Protein AF-A0A1V1PQ65-F1 (afdb_monomer_lite)

pLDDT: mean 85.16, std 9.61, range [57.09, 94.88]

Structure (mmCIF, N/CA/C/O backbone):
data_AF-A0A1V1PQ65-F1
#
_entry.id   AF-A0A1V1PQ65-F1
#
loop_
_atom_site.group_PDB
_atom_site.id
_atom_site.type_symbol
_atom_site.label_atom_id
_atom_site.label_alt_id
_atom_site.label_comp_id
_atom_site.label_asym_id
_atom_site.label_entity_id
_atom_site.label_seq_id
_atom_site.pdbx_PDB_ins_code
_atom_site.Cartn_x
_atom_site.Cartn_y
_atom_site.Cartn_z
_atom_site.occupancy
_atom_site.B_iso_or_equiv
_atom_site.auth_seq_id
_atom_site.auth_comp_id
_atom_site.auth_asym_id
_atom_site.auth_atom_id
_atom_site.pdbx_PDB_model_num
ATOM 1 N N . MET A 1 1 ? -24.261 1.308 7.114 1.00 71.88 1 MET A N 1
ATOM 2 C CA . MET A 1 1 ? -23.273 0.321 7.600 1.00 71.88 1 MET A CA 1
ATOM 3 C C . MET A 1 1 ? -23.877 -0.376 8.805 1.00 71.88 1 MET A C 1
ATOM 5 O O . MET A 1 1 ? -24.332 0.330 9.697 1.00 71.88 1 MET A O 1
ATOM 9 N N . ASN A 1 2 ? -23.935 -1.710 8.812 1.00 85.50 2 ASN A N 1
ATOM 10 C CA . ASN A 1 2 ? -24.485 -2.461 9.950 1.00 85.50 2 ASN A CA 1
ATOM 11 C C . ASN A 1 2 ? -23.569 -2.333 11.179 1.00 85.50 2 ASN A C 1
ATOM 13 O O . ASN A 1 2 ? -22.362 -2.139 11.025 1.00 85.50 2 ASN A O 1
ATOM 17 N N . GLU A 1 3 ? -24.103 -2.507 12.390 1.00 84.75 3 GLU A N 1
ATOM 18 C CA . GLU A 1 3 ? -23.319 -2.426 13.637 1.00 84.75 3 GLU A CA 1
ATOM 19 C C . GLU A 1 3 ? -22.132 -3.395 13.635 1.00 84.75 3 GLU A C 1
ATOM 21 O O . GLU A 1 3 ? -21.004 -2.998 13.897 1.00 84.75 3 GLU A O 1
ATOM 26 N N . ARG A 1 4 ? -22.339 -4.641 13.192 1.00 84.88 4 ARG A N 1
ATOM 27 C CA . ARG A 1 4 ? -21.253 -5.628 13.067 1.00 84.88 4 ARG A CA 1
ATOM 28 C C . ARG A 1 4 ? -20.175 -5.220 12.063 1.00 84.88 4 ARG A C 1
ATOM 30 O O . ARG A 1 4 ? -19.005 -5.533 12.259 1.00 84.88 4 ARG A O 1
ATOM 37 N N . GLN A 1 5 ? -20.558 -4.542 10.979 1.00 83.69 5 GLN A N 1
ATOM 38 C CA . GLN A 1 5 ? -19.612 -4.046 9.975 1.00 83.69 5 GLN A CA 1
ATOM 39 C C . GLN A 1 5 ? -18.810 -2.863 10.519 1.00 83.69 5 GLN A C 1
ATOM 41 O O . GLN A 1 5 ? -17.598 -2.817 10.317 1.00 83.69 5 GLN A O 1
ATOM 46 N N . ARG A 1 6 ? -19.469 -1.953 11.249 1.00 87.50 6 ARG A N 1
ATOM 47 C CA . ARG A 1 6 ? -18.824 -0.853 11.976 1.00 87.50 6 ARG A CA 1
ATOM 48 C C . ARG A 1 6 ? -17.809 -1.393 12.973 1.00 87.50 6 ARG A C 1
ATOM 50 O O . ARG A 1 6 ? -16.652 -0.995 12.948 1.00 87.50 6 ARG A O 1
ATOM 57 N N . ASP A 1 7 ? -18.234 -2.323 13.813 1.00 89.94 7 ASP A N 1
ATOM 58 C CA . ASP A 1 7 ? -17.417 -2.885 14.880 1.00 89.94 7 ASP A CA 1
ATOM 59 C C . ASP A 1 7 ? -16.234 -3.674 14.300 1.00 89.94 7 ASP A C 1
ATOM 61 O O . ASP A 1 7 ? -15.110 -3.565 14.794 1.00 89.94 7 ASP A O 1
ATOM 65 N N . LEU A 1 8 ? -16.448 -4.415 13.201 1.00 89.12 8 LEU A N 1
ATOM 66 C CA . LEU A 1 8 ? -15.348 -5.071 12.497 1.00 89.12 8 LEU A CA 1
ATOM 67 C C . LEU A 1 8 ? -14.379 -4.044 11.920 1.00 89.12 8 LEU A C 1
ATOM 69 O O . LEU A 1 8 ? -13.172 -4.232 12.042 1.00 89.12 8 LEU A O 1
ATOM 73 N N . PHE A 1 9 ? -14.879 -2.981 11.290 1.00 90.75 9 PHE A N 1
ATOM 74 C CA . PHE A 1 9 ? -14.027 -1.918 10.777 1.00 90.75 9 PHE A CA 1
ATOM 75 C C . PHE A 1 9 ? -13.190 -1.291 11.899 1.00 90.75 9 PHE A C 1
ATOM 77 O O . PHE A 1 9 ? -11.972 -1.219 11.758 1.00 90.75 9 PHE A O 1
ATOM 84 N N . LEU A 1 10 ? -13.807 -0.925 13.027 1.00 92.06 10 LEU A N 1
ATOM 85 C CA . LEU A 1 10 ? -13.118 -0.348 14.185 1.00 92.06 10 LEU A CA 1
ATOM 86 C C . LEU A 1 10 ? -12.031 -1.282 14.724 1.00 92.06 10 LEU A C 1
ATOM 88 O O . LEU A 1 10 ? -10.916 -0.829 14.970 1.00 92.06 10 LEU A O 1
ATOM 92 N N . TRP A 1 11 ? -12.323 -2.579 14.856 1.00 93.19 11 TRP A N 1
ATOM 93 C CA . TRP A 1 11 ? -11.346 -3.574 15.307 1.00 93.19 11 TRP A CA 1
ATOM 94 C C . TRP A 1 11 ? -10.213 -3.785 14.290 1.00 93.19 11 TRP A C 1
ATOM 96 O O . TRP A 1 11 ? -9.035 -3.797 14.633 1.00 93.19 11 TRP A O 1
ATOM 106 N N . VAL A 1 12 ? -10.542 -3.931 13.004 1.00 91.44 12 VAL A N 1
ATOM 107 C CA . VAL A 1 12 ? -9.537 -4.149 11.953 1.00 91.44 12 VAL A CA 1
ATOM 108 C C . VAL A 1 12 ? -8.645 -2.921 11.803 1.00 91.44 12 VAL A C 1
ATOM 110 O O . VAL A 1 12 ? -7.433 -3.060 11.634 1.00 91.44 12 VAL A O 1
ATOM 113 N N . TRP A 1 13 ? -9.224 -1.724 11.844 1.00 92.44 13 TRP A N 1
ATOM 114 C CA . TRP A 1 13 ? -8.475 -0.484 11.714 1.00 92.44 13 TRP A CA 1
ATOM 115 C C . TRP A 1 13 ? -7.624 -0.192 12.953 1.00 92.44 13 TRP A C 1
ATOM 117 O O . TRP A 1 13 ? -6.473 0.220 12.803 1.00 92.44 13 TRP A O 1
ATOM 127 N N . SER A 1 14 ? -8.120 -0.485 14.162 1.00 91.44 14 SER A N 1
ATOM 128 C CA . SER A 1 14 ? -7.341 -0.320 15.398 1.00 91.44 14 SER A CA 1
ATOM 129 C C . SER A 1 14 ? -6.079 -1.191 15.417 1.00 91.44 14 SER A C 1
ATOM 131 O O . SER A 1 14 ? -5.040 -0.746 15.907 1.00 91.44 14 SER A O 1
ATOM 133 N N . GLU A 1 15 ? -6.137 -2.380 14.815 1.00 90.38 15 GLU A N 1
ATOM 134 C CA . GLU A 1 15 ? -4.977 -3.243 14.585 1.00 90.38 15 GLU A CA 1
ATOM 135 C C . GLU A 1 15 ? -4.082 -2.722 13.451 1.00 90.38 15 GLU A C 1
ATOM 137 O O . GLU A 1 15 ? -2.864 -2.606 13.605 1.00 90.38 15 GLU A O 1
ATOM 142 N N . ARG A 1 16 ? -4.671 -2.357 12.305 1.00 86.69 16 ARG A N 1
ATOM 143 C CA . ARG A 1 16 ? -3.920 -1.928 11.110 1.00 86.69 16 ARG A CA 1
ATOM 144 C C . ARG A 1 16 ? -3.178 -0.611 11.280 1.00 86.69 16 ARG A C 1
ATOM 146 O O . ARG A 1 16 ? -2.186 -0.413 10.585 1.00 86.69 16 ARG A O 1
ATOM 153 N N . ARG A 1 17 ? -3.623 0.273 12.172 1.00 87.06 17 ARG A N 1
ATOM 154 C CA . ARG A 1 17 ? -2.962 1.561 12.426 1.00 87.06 17 ARG A CA 1
ATOM 155 C C . ARG A 1 17 ? -1.717 1.453 13.317 1.00 87.06 17 ARG A C 1
ATOM 157 O O . ARG A 1 17 ? -0.929 2.393 13.327 1.00 87.06 17 ARG A O 1
ATOM 164 N N . LYS A 1 18 ? -1.497 0.327 14.018 1.00 89.06 18 LYS A N 1
ATOM 165 C CA . LYS A 1 18 ? -0.348 0.126 14.934 1.00 89.06 18 LYS A CA 1
ATOM 166 C C . LYS A 1 18 ? 1.029 0.382 14.296 1.00 89.06 18 LYS A C 1
ATOM 168 O O . LYS A 1 18 ? 1.844 1.028 14.943 1.00 89.06 18 LYS A O 1
ATOM 173 N N . PRO A 1 19 ? 1.313 -0.058 13.052 1.00 85.56 19 PRO A N 1
ATOM 174 C CA . PRO A 1 19 ? 2.594 0.215 12.393 1.00 85.56 19 PRO A CA 1
ATOM 175 C C . PRO A 1 19 ? 2.808 1.693 12.026 1.00 85.56 19 PRO A C 1
ATOM 177 O O . PRO A 1 19 ? 3.919 2.077 11.673 1.00 85.56 19 PRO A O 1
ATOM 180 N N . GLY A 1 20 ? 1.756 2.517 12.077 1.00 88.31 20 GLY A N 1
ATOM 181 C CA . GLY A 1 20 ? 1.803 3.932 11.727 1.00 88.31 20 GLY A CA 1
ATOM 182 C C . GLY A 1 20 ? 1.703 4.218 10.224 1.00 88.31 20 GLY A C 1
ATOM 183 O O . GLY A 1 20 ? 1.874 3.345 9.368 1.00 88.31 20 GLY A O 1
ATOM 184 N N . GLN A 1 21 ? 1.424 5.485 9.908 1.00 88.75 21 GLN A N 1
ATOM 185 C CA . GLN A 1 21 ? 1.242 5.971 8.538 1.00 88.75 21 GLN A CA 1
ATOM 186 C C . GLN A 1 21 ? 2.496 5.753 7.680 1.00 88.75 21 GLN A C 1
ATOM 188 O O . GLN A 1 21 ? 2.395 5.258 6.560 1.00 88.75 21 GLN A O 1
ATOM 193 N N . ALA A 1 22 ? 3.682 6.060 8.219 1.00 89.25 22 ALA A N 1
ATOM 194 C CA . ALA A 1 22 ? 4.947 5.956 7.491 1.00 89.25 22 ALA A CA 1
ATOM 195 C C . ALA A 1 22 ? 5.234 4.525 7.008 1.00 89.25 22 ALA A C 1
ATOM 197 O O . ALA A 1 22 ? 5.625 4.326 5.859 1.00 89.25 22 ALA A O 1
ATOM 198 N N . ALA A 1 23 ? 4.971 3.515 7.844 1.00 90.94 23 ALA A N 1
ATOM 199 C CA . ALA A 1 23 ? 5.164 2.116 7.469 1.00 90.94 23 ALA A CA 1
ATOM 200 C C . ALA A 1 23 ? 4.209 1.680 6.345 1.00 90.94 23 ALA A C 1
ATOM 202 O O . ALA A 1 23 ? 4.593 0.919 5.456 1.00 90.94 23 ALA A O 1
ATOM 203 N N . ILE A 1 24 ? 2.966 2.166 6.358 1.00 90.00 24 ILE A N 1
ATOM 204 C CA . ILE A 1 24 ? 1.972 1.864 5.317 1.00 90.00 24 ILE A CA 1
ATOM 205 C C . ILE A 1 24 ? 2.319 2.585 4.014 1.00 90.00 24 ILE A C 1
ATOM 207 O O . ILE A 1 24 ? 2.249 1.979 2.945 1.00 90.00 24 ILE A O 1
ATOM 211 N N . ALA A 1 25 ? 2.756 3.838 4.101 1.00 90.88 25 ALA A N 1
ATOM 212 C CA . ALA A 1 25 ? 3.201 4.607 2.951 1.00 90.88 25 ALA A CA 1
ATOM 213 C C . ALA A 1 25 ? 4.438 3.975 2.292 1.00 90.88 25 ALA A C 1
ATOM 215 O O . ALA A 1 25 ? 4.482 3.852 1.070 1.00 90.88 25 ALA A O 1
ATOM 216 N N . LEU A 1 26 ? 5.392 3.482 3.091 1.00 93.81 26 LEU A N 1
ATOM 217 C CA . LEU A 1 26 ? 6.556 2.744 2.597 1.00 93.81 26 LEU A CA 1
ATOM 218 C C . LEU A 1 26 ? 6.154 1.443 1.892 1.00 93.81 26 LEU A C 1
ATOM 220 O O . LEU A 1 26 ? 6.662 1.149 0.814 1.00 93.81 26 LEU A O 1
ATOM 224 N N . ARG A 1 27 ? 5.202 0.680 2.446 1.00 92.44 27 ARG A N 1
ATOM 225 C CA . ARG A 1 27 ? 4.647 -0.506 1.765 1.00 92.44 27 ARG A CA 1
ATOM 226 C C . ARG A 1 27 ? 4.000 -0.134 0.433 1.00 92.44 27 ARG A C 1
ATOM 228 O O . ARG A 1 27 ? 4.226 -0.823 -0.556 1.00 92.44 27 ARG A O 1
ATOM 235 N N . GLY A 1 28 ? 3.245 0.964 0.399 1.00 92.06 28 GLY A N 1
ATOM 236 C CA . GLY A 1 28 ? 2.699 1.526 -0.836 1.00 92.06 28 GLY A CA 1
ATOM 237 C C . GLY A 1 28 ? 3.789 1.848 -1.854 1.00 92.06 28 GLY A C 1
ATOM 238 O O . GLY A 1 28 ? 3.676 1.456 -3.012 1.00 92.06 28 GLY A O 1
ATOM 239 N N . ALA A 1 29 ? 4.872 2.488 -1.410 1.00 94.50 29 ALA A N 1
ATOM 240 C CA . ALA A 1 29 ? 6.009 2.830 -2.257 1.00 94.50 29 ALA A CA 1
ATOM 241 C C . ALA A 1 29 ? 6.708 1.588 -2.825 1.00 94.50 29 ALA A C 1
ATOM 243 O O . ALA A 1 29 ? 7.021 1.559 -4.009 1.00 94.50 29 ALA A O 1
ATOM 244 N N . ILE A 1 30 ? 6.898 0.543 -2.015 1.00 94.88 30 ILE A N 1
ATOM 245 C CA . ILE A 1 30 ? 7.492 -0.729 -2.455 1.00 94.88 30 ILE A CA 1
ATOM 246 C C . ILE A 1 30 ? 6.601 -1.411 -3.500 1.00 94.88 30 ILE A C 1
ATOM 248 O O . ILE A 1 30 ? 7.093 -1.830 -4.543 1.00 94.88 30 ILE A O 1
ATOM 252 N N . ILE A 1 31 ? 5.289 -1.493 -3.256 1.00 94.12 31 ILE A N 1
ATOM 253 C CA . ILE A 1 31 ? 4.340 -2.080 -4.217 1.00 94.12 31 ILE A CA 1
ATOM 254 C C . ILE A 1 31 ? 4.349 -1.281 -5.526 1.00 94.12 31 ILE A C 1
ATOM 256 O O . ILE A 1 31 ? 4.393 -1.866 -6.606 1.00 94.12 31 ILE A O 1
ATOM 260 N N . GLY A 1 32 ? 4.362 0.049 -5.430 1.00 93.31 32 GLY A N 1
ATOM 261 C CA . GLY A 1 32 ? 4.514 0.934 -6.578 1.00 93.31 32 GLY A CA 1
ATOM 262 C C . GLY A 1 32 ? 5.812 0.668 -7.340 1.00 93.31 32 GLY A C 1
ATOM 263 O O . GLY A 1 32 ? 5.773 0.412 -8.537 1.00 93.31 32 GLY A O 1
ATOM 264 N N . ALA A 1 33 ? 6.953 0.633 -6.653 1.00 94.19 33 ALA A N 1
ATOM 265 C CA . ALA A 1 33 ? 8.256 0.349 -7.252 1.00 94.19 33 ALA A CA 1
ATOM 266 C C . ALA A 1 33 ? 8.257 -0.979 -8.026 1.00 94.19 33 ALA A C 1
ATOM 268 O O . ALA A 1 33 ? 8.717 -1.020 -9.165 1.00 94.19 33 ALA A O 1
ATOM 269 N N . LEU A 1 34 ? 7.680 -2.040 -7.450 1.00 94.44 34 LEU A N 1
ATOM 270 C CA . LEU A 1 34 ? 7.519 -3.335 -8.121 1.00 94.44 34 LEU A CA 1
ATOM 271 C C . LEU A 1 34 ? 6.637 -3.232 -9.373 1.00 94.44 34 LEU A C 1
ATOM 273 O O . LEU A 1 34 ? 6.960 -3.832 -10.396 1.00 94.44 34 LEU A O 1
ATOM 277 N N . GLY A 1 35 ? 5.567 -2.436 -9.323 1.00 91.44 35 GLY A N 1
ATOM 278 C CA . GLY A 1 35 ? 4.751 -2.113 -10.495 1.00 91.44 35 GLY A CA 1
ATOM 279 C C . GLY A 1 35 ? 5.542 -1.384 -11.587 1.00 91.44 35 GLY A C 1
ATOM 280 O O . GLY A 1 35 ? 5.401 -1.721 -12.759 1.00 91.44 35 GLY A O 1
ATOM 281 N N . GLY A 1 36 ? 6.421 -0.451 -11.212 1.00 90.06 36 GLY A N 1
ATOM 282 C CA . GLY A 1 36 ? 7.328 0.235 -12.139 1.00 90.06 36 GLY A CA 1
ATOM 283 C C . GLY A 1 36 ? 8.336 -0.715 -12.791 1.00 90.06 36 GLY A C 1
ATOM 284 O O . GLY A 1 36 ? 8.534 -0.657 -14.002 1.00 90.06 36 GLY A O 1
ATOM 285 N N . VAL A 1 37 ? 8.903 -1.652 -12.021 1.00 90.12 37 VAL A N 1
ATOM 286 C CA . VAL A 1 37 ? 9.772 -2.715 -12.558 1.00 90.12 37 VAL A CA 1
ATOM 287 C C . VAL A 1 37 ? 9.007 -3.587 -13.553 1.00 90.12 37 VAL A C 1
ATOM 289 O O . VAL A 1 37 ? 9.476 -3.790 -14.670 1.00 90.12 37 VAL A O 1
ATOM 292 N N . ALA A 1 38 ? 7.820 -4.072 -13.181 1.00 89.69 38 ALA A N 1
ATOM 293 C CA . ALA A 1 38 ? 6.989 -4.883 -14.067 1.00 89.69 38 ALA A CA 1
ATOM 294 C C . ALA A 1 38 ? 6.629 -4.126 -15.356 1.00 89.69 38 ALA A C 1
ATOM 296 O O . ALA A 1 38 ? 6.754 -4.676 -16.448 1.00 89.69 38 ALA A O 1
ATOM 297 N N . PHE A 1 39 ? 6.260 -2.847 -15.242 1.00 89.75 39 PHE A N 1
ATOM 298 C CA . PHE A 1 39 ? 5.994 -1.977 -16.385 1.00 89.75 39 PHE A CA 1
ATOM 299 C C . PHE A 1 39 ? 7.212 -1.847 -17.305 1.00 89.75 39 PHE A C 1
ATOM 301 O O . PHE A 1 39 ? 7.079 -2.030 -18.513 1.00 89.75 39 PHE A O 1
ATOM 308 N N . ALA A 1 40 ? 8.398 -1.577 -16.754 1.00 87.75 40 ALA A N 1
ATOM 309 C CA . ALA A 1 40 ? 9.620 -1.455 -17.542 1.00 87.75 40 ALA A CA 1
ATOM 310 C C . ALA A 1 40 ? 9.954 -2.754 -18.292 1.00 87.75 40 ALA A C 1
ATOM 312 O O . ALA A 1 40 ? 10.327 -2.696 -19.460 1.00 87.75 40 ALA A O 1
ATOM 313 N N . LEU A 1 41 ? 9.776 -3.916 -17.653 1.00 84.88 41 LEU A N 1
ATOM 314 C CA . LEU A 1 41 ? 10.015 -5.223 -18.274 1.00 84.88 41 LEU A CA 1
ATOM 315 C C . LEU A 1 41 ? 9.026 -5.519 -19.408 1.00 84.88 41 LEU A C 1
ATOM 317 O O . LEU A 1 41 ? 9.442 -5.957 -20.481 1.00 84.88 41 LEU A O 1
ATOM 321 N N . ILE A 1 42 ? 7.735 -5.247 -19.196 1.00 84.56 42 ILE A N 1
ATOM 322 C CA . ILE A 1 42 ? 6.707 -5.421 -20.231 1.00 84.56 42 ILE A CA 1
ATOM 323 C C . ILE A 1 42 ? 6.989 -4.479 -21.400 1.00 84.56 42 ILE A C 1
ATOM 325 O O . ILE A 1 42 ? 7.020 -4.919 -22.546 1.00 84.56 42 ILE A O 1
ATOM 329 N N . LEU A 1 43 ? 7.263 -3.203 -21.128 1.00 83.56 43 LEU A N 1
ATOM 330 C CA . LEU A 1 43 ? 7.528 -2.226 -22.178 1.00 83.56 43 LEU A CA 1
ATOM 331 C C . LEU A 1 43 ? 8.775 -2.608 -22.986 1.00 83.56 43 LEU A C 1
ATOM 333 O O . LEU A 1 43 ? 8.728 -2.603 -24.214 1.00 83.56 43 LEU A O 1
ATOM 337 N N . GLN A 1 44 ? 9.849 -3.028 -22.313 1.00 80.19 44 GLN A N 1
ATOM 338 C CA . GLN A 1 44 ? 11.064 -3.527 -22.957 1.00 80.19 44 GLN A CA 1
ATOM 339 C C . GLN A 1 44 ? 10.785 -4.726 -23.876 1.00 80.19 44 GLN A C 1
ATOM 341 O O . GLN A 1 44 ? 11.377 -4.804 -24.948 1.00 80.19 44 GLN A O 1
ATOM 346 N N . SER A 1 45 ? 9.875 -5.632 -23.495 1.00 76.12 45 SER A N 1
ATOM 347 C CA . SER A 1 45 ? 9.514 -6.802 -24.315 1.00 76.12 45 SER A CA 1
ATOM 348 C C . SER A 1 45 ? 8.786 -6.458 -25.619 1.00 76.12 45 SER A C 1
ATOM 350 O O . SER A 1 45 ? 8.754 -7.278 -26.529 1.00 76.12 45 SER A O 1
ATOM 352 N N . THR A 1 46 ? 8.230 -5.247 -25.723 1.00 77.06 46 THR A N 1
ATOM 353 C CA . THR A 1 46 ? 7.532 -4.769 -26.929 1.00 77.06 46 THR A CA 1
ATOM 354 C C . THR A 1 46 ? 8.416 -3.949 -27.869 1.00 77.06 46 THR A C 1
ATOM 356 O O . THR A 1 46 ? 7.963 -3.547 -28.936 1.00 77.06 46 THR A O 1
ATOM 359 N N . MET A 1 47 ? 9.663 -3.666 -27.479 1.00 70.56 47 MET A N 1
ATOM 360 C CA . MET A 1 47 ? 10.587 -2.875 -28.291 1.00 70.56 47 MET A CA 1
ATOM 361 C C . MET A 1 47 ? 11.410 -3.771 -29.219 1.00 70.56 47 MET A C 1
ATOM 363 O O . MET A 1 47 ? 11.983 -4.765 -28.775 1.00 70.56 47 MET A O 1
ATOM 367 N N . ASP A 1 48 ? 11.525 -3.375 -30.489 1.00 67.38 48 ASP A N 1
ATOM 368 C CA . ASP A 1 48 ? 12.340 -4.083 -31.477 1.00 67.38 48 ASP A CA 1
ATOM 369 C C . ASP A 1 48 ? 13.811 -4.178 -31.043 1.00 67.38 48 ASP A C 1
ATOM 371 O O . ASP A 1 48 ? 14.414 -3.214 -30.549 1.00 67.38 48 ASP A O 1
ATOM 375 N N . ALA A 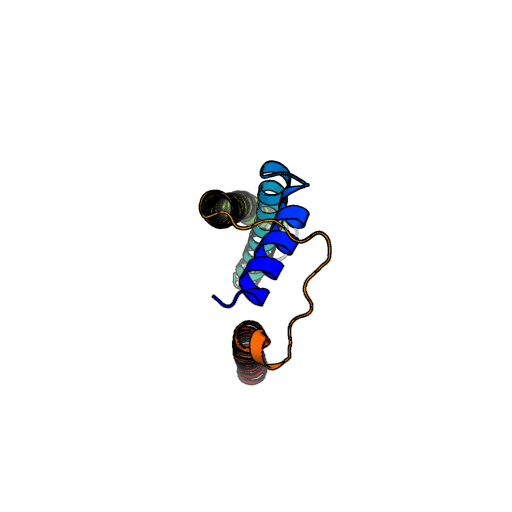1 49 ? 14.412 -5.352 -31.256 1.00 63.12 49 ALA A N 1
ATOM 376 C CA . ALA A 1 49 ? 15.830 -5.558 -31.000 1.00 63.12 49 ALA A CA 1
ATOM 377 C C . ALA A 1 49 ? 16.679 -4.666 -31.931 1.00 63.12 49 ALA A C 1
ATOM 379 O O . ALA A 1 49 ? 16.351 -4.526 -33.113 1.00 63.12 49 ALA A O 1
ATOM 380 N N . PRO A 1 50 ? 17.792 -4.078 -31.445 1.00 60.12 50 PRO A N 1
ATOM 381 C CA . PRO A 1 50 ? 18.690 -3.310 -32.298 1.00 60.12 50 PRO A CA 1
ATOM 382 C C . PRO A 1 50 ? 19.175 -4.162 -33.478 1.00 60.12 50 PRO A C 1
ATOM 384 O O . PRO A 1 50 ? 19.682 -5.268 -33.286 1.00 60.12 50 PRO A O 1
ATOM 387 N N . VAL A 1 51 ? 19.045 -3.638 -34.699 1.00 57.09 51 VAL A N 1
ATOM 388 C CA . VAL A 1 51 ? 19.546 -4.283 -35.920 1.00 57.09 51 VAL A CA 1
ATOM 389 C C . VAL A 1 51 ? 21.077 -4.195 -35.917 1.00 57.09 51 VAL A C 1
ATOM 391 O O . VAL A 1 51 ? 21.660 -3.207 -36.354 1.00 57.09 51 VAL A O 1
ATOM 394 N N . GLY A 1 52 ? 21.736 -5.204 -35.348 1.00 57.50 52 GLY A N 1
ATOM 395 C CA . GLY A 1 52 ? 23.194 -5.318 -35.307 1.00 57.50 52 GLY A CA 1
ATOM 396 C C . GLY A 1 52 ? 23.649 -6.407 -34.336 1.00 57.50 52 GLY A C 1
ATOM 397 O O . GLY A 1 52 ? 23.375 -6.334 -33.145 1.00 57.50 52 GLY A O 1
ATOM 398 N N . GLY A 1 53 ? 24.333 -7.442 -34.827 1.00 57.53 53 GLY A N 1
ATOM 399 C CA . GLY A 1 53 ? 24.846 -8.525 -33.985 1.00 57.53 53 GLY A CA 1
ATOM 400 C C . GLY A 1 53 ? 26.138 -8.130 -33.262 1.00 57.53 53 GLY A C 1
ATOM 401 O O . GLY A 1 53 ? 27.083 -7.671 -33.897 1.00 57.53 53 GLY A O 1
ATOM 402 N N . GLY A 1 54 ? 26.198 -8.336 -31.942 1.00 65.38 54 GLY A N 1
ATOM 403 C CA . GLY A 1 54 ? 27.428 -8.228 -31.146 1.00 65.38 54 GLY A CA 1
ATOM 404 C C . GLY A 1 54 ? 27.274 -7.470 -29.823 1.00 65.38 54 GLY A C 1
ATOM 405 O O . GLY A 1 54 ? 26.221 -6.923 -29.505 1.00 65.38 54 GLY A O 1
ATOM 406 N N . ILE A 1 55 ? 28.364 -7.400 -29.050 1.00 61.66 55 ILE A N 1
ATOM 407 C CA . ILE A 1 55 ? 28.429 -6.722 -27.736 1.00 61.66 55 ILE A CA 1
ATOM 408 C C . ILE A 1 55 ? 28.037 -5.231 -27.845 1.00 61.66 55 ILE A C 1
ATOM 410 O O . ILE A 1 55 ? 27.458 -4.663 -26.918 1.00 61.66 55 ILE A O 1
ATOM 414 N N . ALA A 1 56 ? 28.257 -4.616 -29.013 1.00 60.38 56 ALA A N 1
ATOM 415 C CA . ALA A 1 56 ? 27.863 -3.240 -29.318 1.00 60.38 56 ALA A CA 1
ATOM 416 C C . ALA A 1 56 ? 26.337 -3.005 -29.341 1.00 60.38 56 ALA A C 1
ATOM 418 O O . ALA A 1 56 ? 25.908 -1.875 -29.133 1.00 60.38 56 ALA A O 1
ATOM 419 N N . ALA A 1 57 ? 25.516 -4.044 -29.538 1.00 63.00 57 ALA A N 1
ATOM 420 C CA . ALA A 1 57 ? 24.053 -3.953 -29.455 1.00 63.00 57 ALA A CA 1
ATOM 421 C C . ALA A 1 57 ? 23.508 -4.206 -28.039 1.00 63.00 57 ALA A C 1
ATOM 423 O O . ALA A 1 57 ? 22.408 -3.766 -27.708 1.00 63.00 57 ALA A O 1
ATOM 424 N N . ILE A 1 58 ? 24.296 -4.853 -27.175 1.00 62.47 58 ILE A N 1
ATOM 425 C CA . ILE A 1 58 ? 23.935 -5.134 -25.778 1.00 62.47 58 ILE A CA 1
ATOM 426 C C . ILE A 1 58 ? 24.027 -3.861 -24.924 1.00 62.47 58 ILE A C 1
ATOM 428 O O . 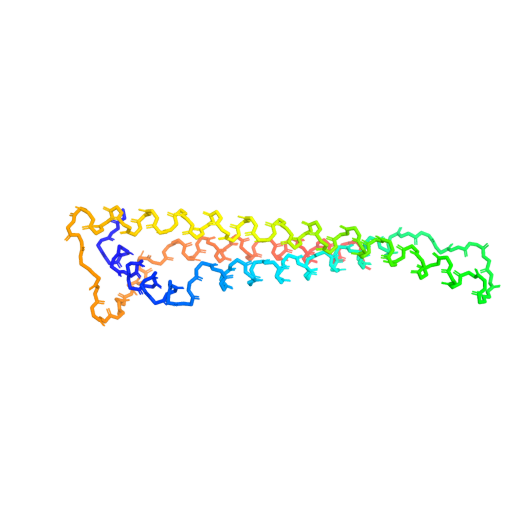ILE A 1 58 ? 23.169 -3.608 -24.079 1.00 62.47 58 ILE A O 1
ATOM 432 N N . LEU A 1 59 ? 25.037 -3.024 -25.168 1.00 70.44 59 LEU A N 1
ATOM 433 C CA . LEU A 1 59 ? 25.255 -1.788 -24.413 1.00 70.44 59 LEU A CA 1
ATOM 434 C C . LEU A 1 59 ? 24.091 -0.771 -24.515 1.00 70.44 59 LEU A C 1
ATOM 436 O O . LEU A 1 59 ? 23.635 -0.300 -23.470 1.00 70.44 59 LEU A O 1
ATOM 440 N N . PRO A 1 60 ? 23.550 -0.443 -25.707 1.00 69.12 60 PRO A N 1
ATOM 441 C CA . PRO A 1 60 ? 22.385 0.436 -25.826 1.00 69.12 60 PRO A CA 1
ATOM 442 C C . PRO A 1 60 ? 21.083 -0.202 -25.319 1.00 69.12 60 PRO A C 1
ATOM 444 O O . PRO A 1 60 ? 20.176 0.519 -24.908 1.00 69.12 60 PRO A O 1
ATOM 447 N N . LEU A 1 61 ? 20.975 -1.535 -25.306 1.00 68.00 61 LEU A N 1
ATOM 448 C CA . LEU A 1 61 ? 19.840 -2.233 -24.697 1.00 68.00 61 LEU A CA 1
ATOM 449 C C . LEU A 1 61 ? 19.852 -2.063 -23.168 1.00 68.00 61 LEU A C 1
ATOM 451 O O . LEU A 1 61 ? 18.837 -1.699 -22.576 1.00 68.00 61 LEU A O 1
ATOM 455 N N . LEU A 1 62 ? 21.019 -2.248 -22.542 1.00 69.00 62 LEU A N 1
ATOM 456 C CA . LEU A 1 62 ? 21.221 -2.042 -21.105 1.00 69.00 62 LEU A CA 1
ATOM 457 C C . LEU A 1 62 ? 21.029 -0.578 -20.696 1.00 69.00 62 LEU A C 1
ATOM 459 O O . LEU A 1 62 ? 20.402 -0.316 -19.670 1.00 69.00 62 LEU A O 1
ATOM 463 N N . SER A 1 63 ? 21.522 0.381 -21.488 1.00 77.06 63 SER A N 1
ATOM 464 C CA . SER A 1 63 ? 21.358 1.806 -21.171 1.00 77.06 63 SER A CA 1
ATOM 465 C C . SER A 1 63 ? 19.893 2.249 -21.244 1.00 77.06 63 SER A C 1
ATOM 467 O O . SER A 1 63 ? 19.433 2.994 -20.377 1.00 77.06 63 SER A O 1
ATOM 469 N N . ARG A 1 64 ? 19.129 1.737 -22.217 1.00 75.81 64 ARG A N 1
ATOM 470 C CA . ARG A 1 64 ? 17.687 1.997 -22.344 1.00 75.81 64 ARG A CA 1
ATOM 471 C C . ARG A 1 64 ? 16.882 1.330 -21.238 1.00 75.81 64 ARG A C 1
ATOM 473 O O . ARG A 1 64 ? 16.054 1.997 -20.626 1.00 75.81 64 ARG A O 1
ATOM 480 N N . ALA A 1 65 ? 17.159 0.064 -20.929 1.00 77.00 65 ALA A N 1
ATOM 481 C CA . ALA A 1 65 ? 16.516 -0.629 -19.814 1.00 77.00 65 ALA A CA 1
ATOM 482 C C . ALA A 1 65 ? 16.798 0.083 -18.478 1.00 77.00 65 ALA A C 1
ATOM 484 O O . ALA A 1 65 ? 15.885 0.294 -17.680 1.00 77.00 65 ALA A O 1
ATOM 485 N N . GLY A 1 66 ? 18.038 0.536 -18.268 1.00 81.75 66 GLY A N 1
ATOM 486 C CA . GLY A 1 66 ? 18.422 1.347 -17.114 1.00 81.75 66 GLY A CA 1
ATOM 487 C C . GLY A 1 66 ? 17.679 2.684 -17.052 1.00 81.75 66 GLY A C 1
ATOM 488 O O . GLY A 1 66 ? 17.193 3.058 -15.987 1.00 81.75 66 GLY A O 1
ATOM 489 N N . MET A 1 67 ? 17.518 3.374 -18.185 1.00 84.94 67 MET A N 1
ATOM 490 C CA . MET A 1 67 ? 16.750 4.623 -18.264 1.00 84.94 67 MET A CA 1
ATOM 491 C C . MET A 1 67 ? 15.258 4.400 -17.979 1.00 84.94 67 MET A C 1
ATOM 493 O O . MET A 1 67 ? 14.659 5.154 -17.212 1.00 84.94 67 MET A O 1
ATOM 497 N N . LEU A 1 68 ? 14.660 3.346 -18.541 1.00 85.81 68 LEU A N 1
ATOM 498 C CA . LEU A 1 68 ? 13.262 2.987 -18.299 1.00 85.81 68 LEU A CA 1
ATOM 499 C C . LEU A 1 68 ? 13.017 2.639 -16.833 1.00 85.81 68 LEU A C 1
ATOM 501 O O . LEU A 1 68 ? 12.044 3.120 -16.254 1.00 85.81 68 LEU A O 1
ATOM 505 N N . LEU A 1 69 ? 13.900 1.860 -16.207 1.00 87.62 69 LEU A N 1
ATOM 506 C CA . LEU A 1 69 ? 13.828 1.569 -14.774 1.00 87.62 69 LEU A CA 1
ATOM 507 C C . LEU A 1 69 ? 14.029 2.835 -13.935 1.00 87.62 69 LEU A C 1
ATOM 509 O O . LEU A 1 69 ? 13.259 3.082 -13.008 1.00 87.62 69 LEU A O 1
ATOM 513 N N . GLY A 1 70 ? 15.007 3.667 -14.294 1.00 88.25 70 GLY A N 1
ATOM 514 C CA . GLY A 1 70 ? 15.301 4.925 -13.610 1.00 88.25 70 GLY A CA 1
ATOM 515 C C . GLY A 1 70 ? 14.139 5.919 -13.630 1.00 88.25 70 GLY A C 1
ATOM 516 O O . GLY A 1 70 ? 13.966 6.662 -12.670 1.00 88.25 70 GLY A O 1
ATOM 517 N N . LEU A 1 71 ? 13.313 5.910 -14.679 1.00 89.94 71 LEU A N 1
ATOM 518 C CA . LEU A 1 71 ? 12.121 6.758 -14.775 1.00 89.94 71 LEU A CA 1
ATOM 519 C C . LEU A 1 71 ? 10.879 6.108 -14.150 1.00 89.94 71 LEU A C 1
ATOM 521 O O . LEU A 1 71 ? 10.153 6.749 -13.391 1.00 89.94 71 LEU A O 1
ATOM 525 N N . SER A 1 72 ? 10.621 4.837 -14.461 1.00 89.38 72 SER A N 1
ATOM 526 C CA . SER A 1 72 ? 9.397 4.144 -14.042 1.00 89.38 72 SER A CA 1
ATOM 527 C C . SER A 1 72 ? 9.378 3.826 -12.550 1.00 89.38 72 SER A C 1
ATOM 529 O O . SER A 1 72 ? 8.364 4.059 -11.894 1.00 89.38 72 SER A O 1
ATOM 531 N N . VAL A 1 73 ? 10.481 3.334 -11.980 1.00 92.81 73 VAL A N 1
ATOM 532 C CA . VAL A 1 73 ? 10.502 2.879 -10.584 1.00 92.81 73 VAL A CA 1
ATOM 533 C C . VAL A 1 73 ? 10.202 4.028 -9.617 1.00 92.81 73 VAL A C 1
ATOM 535 O O . VAL A 1 73 ? 9.291 3.863 -8.803 1.00 92.81 73 VAL A O 1
ATOM 538 N N . PRO A 1 74 ? 10.847 5.211 -9.705 1.00 92.50 74 PRO A N 1
ATOM 539 C CA . PRO A 1 74 ? 10.517 6.330 -8.824 1.00 92.50 74 PRO A CA 1
ATOM 540 C C . PRO A 1 74 ? 9.098 6.861 -9.043 1.00 92.50 74 PRO A C 1
ATOM 542 O O . PRO A 1 74 ? 8.408 7.160 -8.069 1.00 92.50 74 PRO A O 1
ATOM 545 N N . ALA A 1 75 ? 8.636 6.940 -10.296 1.00 92.12 75 ALA A N 1
ATOM 546 C CA . ALA A 1 75 ? 7.295 7.428 -10.612 1.00 92.12 75 ALA A CA 1
ATOM 547 C C . ALA A 1 75 ? 6.208 6.526 -10.007 1.00 92.12 75 ALA A C 1
ATOM 549 O O . ALA A 1 75 ? 5.322 7.004 -9.296 1.00 92.12 75 ALA A O 1
ATOM 550 N N . PHE A 1 76 ? 6.298 5.212 -10.222 1.00 94.50 76 PHE A N 1
ATOM 551 C CA . PHE A 1 76 ? 5.329 4.274 -9.666 1.00 94.50 76 PHE A CA 1
ATOM 552 C C . PHE A 1 76 ? 5.467 4.132 -8.146 1.00 94.50 76 PHE A C 1
ATOM 554 O O . PHE A 1 76 ? 4.449 4.029 -7.460 1.00 94.50 76 PHE A O 1
ATOM 561 N N . ALA A 1 77 ? 6.684 4.185 -7.594 1.00 94.38 77 ALA A N 1
ATOM 562 C CA . ALA A 1 77 ? 6.887 4.227 -6.146 1.00 94.38 77 ALA A CA 1
ATOM 563 C C . ALA A 1 77 ? 6.195 5.445 -5.521 1.00 94.38 77 ALA A C 1
ATOM 565 O O . ALA A 1 77 ? 5.497 5.316 -4.515 1.00 94.38 77 ALA A O 1
ATOM 566 N N . PHE A 1 78 ? 6.320 6.618 -6.144 1.00 94.50 78 PHE A N 1
ATOM 567 C CA . PHE A 1 78 ? 5.649 7.830 -5.689 1.00 94.50 78 PHE A CA 1
ATOM 568 C C . PHE A 1 78 ? 4.120 7.707 -5.768 1.00 94.50 78 PHE A C 1
ATOM 570 O O . PHE A 1 78 ? 3.427 8.035 -4.804 1.00 94.50 78 PHE A O 1
ATOM 577 N N . ILE A 1 79 ? 3.582 7.162 -6.863 1.00 93.06 79 ILE A N 1
ATOM 578 C CA . ILE A 1 79 ? 2.138 6.901 -6.997 1.00 93.06 79 ILE A CA 1
ATOM 579 C C . ILE A 1 79 ? 1.653 5.950 -5.894 1.00 93.06 79 ILE A C 1
ATOM 581 O O . ILE A 1 79 ? 0.651 6.231 -5.231 1.00 93.06 79 ILE A O 1
ATOM 585 N N . GLY A 1 80 ? 2.378 4.856 -5.654 1.00 92.62 80 GLY A N 1
ATOM 586 C CA . GLY A 1 80 ? 2.064 3.896 -4.597 1.00 92.62 80 GLY A CA 1
ATOM 587 C C . GLY A 1 80 ? 2.108 4.522 -3.200 1.00 92.62 80 GLY A C 1
ATOM 588 O O . GLY A 1 80 ? 1.215 4.284 -2.385 1.00 92.62 80 GLY A O 1
ATOM 589 N N . TYR A 1 81 ? 3.095 5.383 -2.943 1.00 94.25 81 TYR A N 1
ATOM 590 C CA . TYR A 1 81 ? 3.223 6.148 -1.703 1.00 94.25 81 TYR A CA 1
ATOM 591 C C . TYR A 1 81 ? 2.029 7.088 -1.474 1.00 94.25 81 TYR A C 1
ATOM 593 O O . TYR A 1 81 ? 1.399 7.056 -0.412 1.00 94.25 81 TYR A O 1
ATOM 601 N N . VAL A 1 82 ? 1.682 7.908 -2.473 1.00 94.75 82 VAL A N 1
ATOM 602 C CA . VAL A 1 82 ? 0.561 8.861 -2.390 1.00 94.75 82 VAL A CA 1
ATOM 603 C C . VAL A 1 82 ? -0.771 8.125 -2.244 1.00 94.75 82 VAL A C 1
ATOM 605 O O . VAL A 1 82 ? -1.590 8.496 -1.401 1.00 94.75 82 VAL A O 1
ATOM 608 N N . GLY A 1 83 ? -0.980 7.055 -3.013 1.00 92.81 83 GLY A N 1
ATOM 609 C CA . GLY A 1 83 ? -2.184 6.231 -2.934 1.00 92.81 83 GLY A CA 1
ATOM 610 C C . GLY A 1 83 ? -2.366 5.604 -1.552 1.00 92.81 83 GLY A C 1
ATOM 611 O O . GLY A 1 83 ? -3.439 5.723 -0.957 1.00 92.81 83 GLY A O 1
ATOM 612 N N . ALA A 1 84 ? -1.306 5.007 -0.999 1.00 92.56 84 ALA A N 1
ATOM 613 C CA . ALA A 1 84 ? -1.336 4.427 0.340 1.00 92.56 84 ALA A CA 1
ATOM 614 C C . ALA A 1 84 ? -1.634 5.477 1.420 1.00 92.56 84 ALA A C 1
ATOM 616 O O . ALA A 1 84 ? -2.472 5.234 2.290 1.00 92.56 84 ALA A O 1
ATOM 617 N N . ASN A 1 85 ? -1.023 6.662 1.331 1.00 93.12 85 ASN A N 1
ATOM 618 C CA . ASN A 1 85 ? -1.298 7.770 2.247 1.00 93.12 85 ASN A CA 1
ATOM 619 C C . ASN A 1 85 ? -2.742 8.266 2.160 1.00 93.12 85 ASN A C 1
ATOM 621 O O . ASN A 1 85 ? -3.384 8.475 3.189 1.00 93.12 85 ASN A O 1
ATOM 625 N N . ARG A 1 86 ? -3.278 8.421 0.946 1.00 93.19 86 ARG A N 1
ATOM 626 C CA . ARG A 1 86 ? -4.664 8.853 0.739 1.00 93.19 86 ARG A CA 1
ATOM 627 C C . ARG A 1 86 ? -5.652 7.864 1.351 1.00 93.19 86 ARG A C 1
ATOM 629 O O . ARG A 1 86 ? -6.584 8.278 2.038 1.00 93.19 86 ARG A O 1
ATOM 636 N N . VAL A 1 87 ? -5.453 6.568 1.107 1.00 92.44 87 VAL A N 1
ATOM 637 C CA . VAL A 1 87 ? -6.305 5.520 1.684 1.00 92.44 87 VAL A CA 1
ATOM 638 C C . VAL A 1 87 ? -6.176 5.518 3.202 1.00 92.44 87 VAL A C 1
ATOM 640 O O . VAL A 1 87 ? -7.193 5.467 3.885 1.00 92.44 87 VAL A O 1
ATOM 643 N N . TRP A 1 88 ? -4.959 5.631 3.736 1.00 92.56 88 TRP A N 1
ATOM 644 C CA . TRP A 1 88 ? -4.750 5.693 5.178 1.00 92.56 88 TRP A CA 1
ATOM 645 C C . TRP A 1 88 ? -5.499 6.863 5.821 1.00 92.56 88 TRP A C 1
ATOM 647 O O . TRP A 1 88 ? -6.258 6.653 6.764 1.00 92.56 88 TRP A O 1
ATOM 657 N N . ALA A 1 89 ? -5.363 8.068 5.265 1.00 92.25 89 ALA A N 1
ATOM 658 C CA . ALA A 1 89 ? -6.028 9.263 5.775 1.00 92.25 89 ALA A CA 1
ATOM 659 C C . ALA A 1 89 ? -7.560 9.148 5.714 1.00 92.25 89 ALA A C 1
ATOM 661 O O . ALA A 1 89 ? -8.247 9.521 6.663 1.00 92.25 89 ALA A O 1
ATOM 662 N N . ALA A 1 90 ? -8.102 8.588 4.628 1.00 92.56 90 ALA A N 1
ATOM 663 C CA . ALA A 1 90 ? -9.541 8.372 4.492 1.00 92.56 90 ALA A CA 1
ATOM 664 C C . ALA A 1 90 ? -10.083 7.404 5.557 1.00 92.56 90 ALA A C 1
ATOM 666 O O . ALA A 1 90 ? -11.132 7.654 6.151 1.00 92.56 90 ALA A O 1
ATOM 667 N N . GLN A 1 91 ? -9.358 6.316 5.820 1.00 91.94 91 GLN A N 1
ATOM 668 C CA . GLN A 1 91 ? -9.750 5.324 6.820 1.00 91.94 91 GLN A CA 1
ATOM 669 C C . GLN A 1 91 ? -9.592 5.860 8.250 1.00 91.94 91 GLN A C 1
ATOM 671 O O . GLN A 1 91 ? -10.474 5.639 9.076 1.00 91.94 91 GLN A O 1
ATOM 676 N N . GLU A 1 92 ? -8.529 6.616 8.537 1.00 93.44 92 GLU A N 1
ATOM 677 C CA . GLU A 1 92 ? -8.335 7.244 9.849 1.00 93.44 92 GLU A CA 1
ATOM 678 C C . GLU A 1 92 ? -9.420 8.288 10.133 1.00 93.44 92 GLU A C 1
ATOM 680 O O . GLU A 1 92 ? -10.011 8.283 11.208 1.00 93.44 92 GLU A O 1
ATOM 685 N N . MET A 1 93 ? -9.767 9.125 9.154 1.00 93.50 93 MET A N 1
ATOM 686 C CA . MET A 1 93 ? -10.878 10.073 9.278 1.00 93.50 93 MET A CA 1
ATOM 687 C C . MET A 1 93 ? -12.203 9.357 9.563 1.00 93.50 93 MET A C 1
ATOM 689 O O . MET A 1 93 ? -12.955 9.765 10.449 1.00 93.50 93 MET A O 1
ATOM 693 N N . MET A 1 94 ? -12.470 8.255 8.858 1.00 92.69 94 MET A N 1
ATOM 694 C CA . MET A 1 94 ? -13.660 7.443 9.097 1.00 92.69 94 MET A CA 1
ATOM 695 C C . MET A 1 94 ? -13.659 6.848 10.515 1.00 92.69 94 MET A C 1
ATOM 697 O O . MET A 1 94 ? -14.665 6.935 11.218 1.00 92.69 94 MET A O 1
ATOM 701 N N . TYR A 1 95 ? -12.527 6.318 10.974 1.00 93.12 95 TYR A N 1
ATOM 702 C CA . TYR A 1 95 ? -12.359 5.797 12.330 1.00 93.12 95 TYR A CA 1
ATOM 703 C C . TYR A 1 95 ? -12.608 6.865 13.403 1.00 93.12 95 TYR A C 1
ATOM 705 O O . TYR A 1 95 ? -13.428 6.654 14.298 1.00 93.12 95 TYR A O 1
ATOM 713 N N . GLN A 1 96 ? -11.981 8.035 13.280 1.00 94.06 96 GLN A N 1
ATOM 714 C CA . GLN A 1 96 ? -12.152 9.135 14.233 1.00 94.06 96 GLN A CA 1
ATOM 715 C C . GLN A 1 96 ? -13.591 9.664 14.249 1.00 94.06 96 GLN A C 1
ATOM 717 O O . GLN A 1 96 ? -14.132 9.929 15.321 1.00 94.06 96 GLN A O 1
ATOM 722 N N . SER A 1 97 ? -14.256 9.738 13.089 1.00 93.75 97 SER A N 1
ATOM 723 C CA . SER A 1 97 ? -15.666 10.149 13.018 1.00 93.75 97 SER A CA 1
ATOM 724 C C . SER A 1 97 ? -16.597 9.209 13.795 1.00 93.75 97 SER A C 1
ATOM 726 O O . SER A 1 97 ? -17.540 9.659 14.443 1.00 93.75 97 SER A O 1
ATOM 728 N N . MET A 1 98 ? -16.307 7.904 13.796 1.00 92.44 98 MET A N 1
ATOM 729 C CA . MET A 1 98 ? -17.097 6.912 14.529 1.00 92.44 98 MET A CA 1
ATOM 730 C C . MET A 1 98 ? -16.855 6.987 16.031 1.00 92.44 98 MET A C 1
ATOM 732 O O . MET A 1 98 ? -17.807 6.872 16.802 1.00 92.44 98 MET A O 1
ATOM 736 N N . LEU A 1 99 ? -15.607 7.214 16.448 1.00 92.62 99 LEU A N 1
ATOM 737 C CA . LEU A 1 99 ? -15.291 7.447 17.856 1.00 92.62 99 LEU A CA 1
ATOM 738 C C . LEU A 1 99 ? -15.964 8.724 18.373 1.00 92.62 99 LEU A C 1
ATOM 740 O O . LEU A 1 99 ? -16.546 8.710 19.455 1.00 92.62 99 LEU A O 1
ATOM 744 N N . ALA A 1 100 ? -15.953 9.800 17.580 1.00 93.31 100 ALA A N 1
ATOM 745 C CA . ALA A 1 100 ? -16.636 11.050 17.909 1.00 93.31 100 ALA A CA 1
ATOM 746 C C . ALA A 1 100 ? -18.162 10.875 18.021 1.00 93.31 100 ALA A C 1
ATOM 748 O O . ALA A 1 100 ? -18.794 11.503 18.864 1.00 93.31 100 ALA A O 1
ATOM 749 N N . ALA A 1 101 ? -18.748 9.970 17.230 1.00 91.75 101 ALA A N 1
ATOM 750 C CA . ALA A 1 101 ? -20.156 9.581 17.329 1.00 91.75 101 ALA A CA 1
ATOM 751 C C . ALA A 1 101 ? -20.470 8.659 18.532 1.00 91.75 101 ALA A C 1
ATOM 753 O O . ALA A 1 101 ? -21.602 8.198 18.672 1.00 91.75 101 ALA A O 1
ATOM 754 N N . GLY A 1 102 ? -19.488 8.365 19.391 1.00 91.31 102 GLY A N 1
ATOM 755 C CA . GLY A 1 102 ? -19.652 7.551 20.597 1.00 91.31 102 GLY A CA 1
ATOM 756 C C . GLY A 1 102 ? -19.468 6.045 20.393 1.00 91.31 102 GLY A C 1
ATOM 757 O O . GLY A 1 102 ? -19.688 5.276 21.332 1.00 91.31 102 GLY A O 1
ATOM 758 N N . ALA A 1 103 ? -19.053 5.592 19.204 1.00 90.00 103 ALA A N 1
ATOM 759 C CA . ALA A 1 103 ? -18.731 4.184 18.995 1.00 90.00 103 ALA A CA 1
ATOM 760 C C . ALA A 1 103 ? -17.470 3.796 19.785 1.00 90.00 103 ALA A C 1
ATOM 762 O O . ALA A 1 103 ? -16.516 4.567 19.886 1.00 90.00 103 ALA A O 1
ATOM 763 N N . ARG A 1 104 ? -17.448 2.578 20.332 1.00 88.81 104 ARG A N 1
ATOM 764 C CA . ARG A 1 104 ? -16.288 2.026 21.045 1.00 88.81 104 ARG A CA 1
ATOM 765 C C . ARG A 1 104 ? -15.651 0.914 20.229 1.00 88.81 104 ARG A C 1
ATOM 767 O O . ARG A 1 104 ? -16.347 0.142 19.574 1.00 88.81 104 ARG A O 1
ATOM 774 N N . VAL A 1 105 ? -14.324 0.837 20.278 1.00 88.94 105 VAL A N 1
ATOM 775 C CA . VAL A 1 105 ? -13.582 -0.257 19.646 1.00 88.94 105 VAL A CA 1
ATOM 776 C C . VAL A 1 105 ? -13.886 -1.551 20.410 1.00 88.94 105 VAL A C 1
ATOM 778 O O . VAL A 1 105 ? -13.722 -1.561 21.629 1.00 88.94 105 VAL A O 1
ATOM 781 N N . PRO A 1 106 ? -14.322 -2.629 19.739 1.00 89.19 106 PRO A N 1
ATOM 782 C CA . PRO A 1 106 ? -14.560 -3.910 20.398 1.00 89.19 106 PRO A CA 1
ATOM 783 C C . PRO A 1 106 ? -13.258 -4.540 20.910 1.00 89.19 106 PRO A C 1
ATOM 785 O O . PRO A 1 106 ? -12.250 -4.512 20.207 1.00 89.19 106 PRO A O 1
ATOM 788 N N . ASP A 1 107 ? -13.295 -5.206 22.068 1.00 87.56 107 ASP A N 1
ATOM 789 C CA . ASP A 1 107 ? -12.126 -5.926 22.612 1.00 87.56 107 ASP A CA 1
ATOM 790 C C . ASP A 1 107 ? -11.788 -7.200 21.821 1.00 87.56 107 ASP A C 1
ATOM 792 O O . ASP A 1 107 ? -10.644 -7.655 21.780 1.00 87.56 107 ASP A O 1
ATOM 796 N N . LYS A 1 108 ? -12.796 -7.805 21.181 1.00 87.62 108 LYS A N 1
ATOM 797 C CA . LYS A 1 108 ? -12.669 -9.041 20.400 1.00 87.62 108 LYS A CA 1
ATOM 798 C C . LYS A 1 108 ? -13.111 -8.810 18.964 1.00 87.62 108 LYS A C 1
ATOM 800 O O . LYS A 1 108 ? -14.068 -8.081 18.716 1.00 87.62 108 LYS A O 1
ATOM 805 N N . LYS A 1 109 ? -12.454 -9.499 18.025 1.00 87.00 109 LYS A N 1
ATOM 806 C CA . LYS A 1 109 ? -12.799 -9.454 16.601 1.00 87.00 109 LYS A CA 1
ATOM 807 C C . LYS A 1 109 ? -14.258 -9.886 16.388 1.00 87.00 109 LYS A C 1
ATOM 809 O O . LYS A 1 109 ? -14.578 -11.044 16.672 1.00 87.00 109 LYS A O 1
ATOM 814 N N . PRO A 1 110 ? -15.123 -9.023 15.830 1.00 84.88 110 PRO A N 1
ATOM 815 C CA . PRO A 1 110 ? -16.490 -9.404 15.494 1.00 84.88 110 PRO A CA 1
ATOM 816 C C . PRO A 1 110 ? -16.515 -10.476 14.399 1.00 84.88 110 PRO A C 1
ATOM 818 O O . PRO A 1 110 ? -15.790 -10.390 13.403 1.00 84.88 110 PRO A O 1
ATOM 821 N N . VAL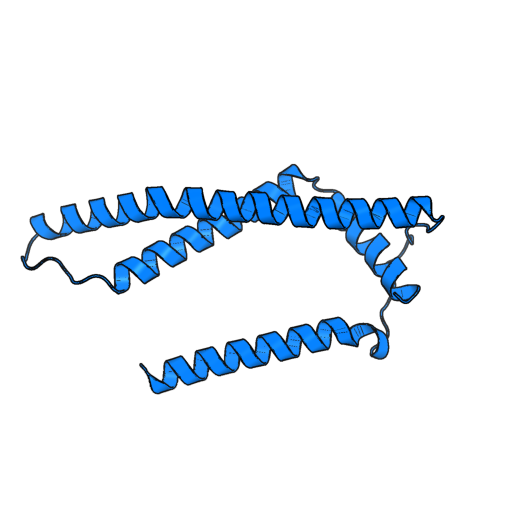 A 1 111 ? -17.363 -11.492 14.562 1.00 82.50 111 VAL A N 1
ATOM 822 C CA . VAL A 1 111 ? -17.555 -12.541 13.552 1.00 82.50 111 VAL A CA 1
ATOM 823 C C . VAL A 1 111 ? -18.667 -12.112 12.598 1.00 82.50 111 VAL A C 1
ATOM 825 O O . VAL A 1 111 ? -19.812 -11.928 13.004 1.00 82.50 111 VAL A O 1
ATOM 828 N N . MET A 1 112 ? -18.332 -11.956 11.315 1.00 77.25 112 MET A N 1
ATOM 829 C CA . MET A 1 112 ? -19.319 -11.664 10.271 1.00 77.25 112 MET A CA 1
ATOM 830 C C . MET A 1 112 ? -20.155 -12.896 9.938 1.00 77.25 112 MET A C 1
ATOM 832 O O . MET A 1 112 ? -19.596 -13.955 9.623 1.00 77.25 112 MET A O 1
ATOM 836 N N . GLN A 1 113 ? -21.477 -12.720 9.902 1.00 77.75 113 GLN A N 1
ATOM 837 C CA . GLN A 1 113 ? -22.388 -13.698 9.310 1.00 77.75 113 GLN A CA 1
ATOM 838 C C . GLN A 1 113 ? -22.239 -13.704 7.785 1.00 77.75 113 GLN A C 1
ATOM 840 O O . GLN A 1 113 ? -21.791 -12.723 7.194 1.00 77.75 113 GLN A O 1
ATOM 845 N N . ALA A 1 114 ? -22.615 -14.809 7.134 1.00 70.81 114 ALA A N 1
ATOM 846 C CA . ALA A 1 114 ? -22.518 -14.945 5.679 1.00 70.81 114 ALA A CA 1
ATOM 847 C C . ALA A 1 114 ? -23.269 -13.826 4.929 1.00 70.81 114 ALA A C 1
ATOM 849 O O . ALA A 1 114 ? -22.761 -13.312 3.937 1.00 70.81 114 ALA A O 1
ATOM 850 N N . ALA A 1 115 ? -24.411 -13.378 5.463 1.00 72.81 115 ALA A N 1
ATOM 851 C CA . ALA A 1 115 ? -25.197 -12.275 4.910 1.00 72.81 115 ALA A CA 1
ATOM 852 C C . ALA A 1 115 ? -24.460 -10.917 4.927 1.00 72.81 115 ALA A C 1
ATOM 854 O O . ALA A 1 115 ? -24.640 -10.100 4.028 1.00 72.81 115 ALA A O 1
ATOM 855 N N . ASP A 1 116 ? -23.568 -10.686 5.897 1.00 73.94 116 ASP A N 1
ATOM 856 C CA . ASP A 1 116 ? -22.814 -9.430 6.025 1.00 73.94 116 ASP A CA 1
ATOM 857 C C . ASP A 1 116 ? -21.599 -9.361 5.072 1.00 73.94 116 ASP A C 1
ATOM 859 O O . ASP A 1 116 ? -20.943 -8.318 4.978 1.00 73.94 116 ASP A O 1
ATOM 863 N N . ARG A 1 117 ? -21.288 -10.464 4.364 1.00 75.75 117 ARG A N 1
ATOM 864 C CA . ARG A 1 117 ? -20.109 -10.622 3.486 1.00 75.75 117 ARG A CA 1
ATOM 865 C C . ARG A 1 117 ? -20.357 -10.249 2.025 1.00 75.75 117 ARG A C 1
ATOM 867 O O . ARG A 1 117 ? -19.441 -10.396 1.217 1.00 75.75 117 ARG A O 1
ATOM 874 N N . TRP A 1 118 ? -21.539 -9.738 1.677 1.00 76.69 118 TRP A N 1
ATOM 875 C CA . TRP A 1 118 ? -21.853 -9.340 0.300 1.00 76.69 118 TRP A CA 1
ATOM 876 C C . TRP A 1 118 ? -20.790 -8.424 -0.349 1.00 76.69 118 TRP A C 1
ATOM 878 O O . TRP A 1 118 ? -20.475 -8.669 -1.515 1.00 76.69 118 TRP A O 1
ATOM 888 N N . PRO A 1 119 ? -20.145 -7.456 0.354 1.00 80.31 119 PRO A N 1
ATOM 889 C CA . PRO A 1 119 ? -19.138 -6.608 -0.284 1.00 80.31 119 PRO A CA 1
ATOM 890 C C . PRO A 1 119 ? -17.902 -7.408 -0.705 1.00 80.31 119 PRO A C 1
ATOM 892 O O . PRO A 1 119 ? -17.330 -7.171 -1.763 1.00 80.31 119 PRO A O 1
ATOM 895 N N . ALA A 1 120 ? -17.507 -8.397 0.102 1.00 78.12 120 ALA A N 1
ATOM 896 C CA . ALA A 1 120 ? -16.382 -9.270 -0.215 1.00 78.12 120 ALA A CA 1
ATOM 897 C C . ALA A 1 120 ? -16.706 -10.198 -1.393 1.00 78.12 120 ALA A C 1
ATOM 899 O O . ALA A 1 120 ? -15.847 -10.436 -2.238 1.00 78.12 120 ALA A O 1
ATOM 900 N N . ILE A 1 121 ? -17.951 -10.680 -1.477 1.00 81.12 121 ILE A N 1
ATOM 901 C CA . ILE A 1 121 ? -18.423 -11.497 -2.601 1.00 81.12 121 ILE A CA 1
ATOM 902 C C . ILE A 1 121 ? -18.400 -10.677 -3.893 1.00 81.12 121 ILE A C 1
ATOM 904 O O . ILE A 1 121 ? -17.876 -11.153 -4.895 1.00 81.12 121 ILE A O 1
ATOM 908 N N . ALA A 1 122 ? -18.885 -9.432 -3.864 1.00 82.81 122 ALA A N 1
ATOM 909 C CA . ALA A 1 122 ? -18.868 -8.547 -5.029 1.00 82.81 122 ALA A CA 1
ATOM 910 C C . ALA A 1 122 ? -17.442 -8.316 -5.558 1.00 82.81 122 ALA A C 1
ATOM 912 O O . ALA A 1 122 ? -17.199 -8.442 -6.758 1.00 82.81 122 ALA A O 1
ATOM 913 N N . VAL A 1 123 ? -16.481 -8.056 -4.663 1.00 84.19 123 VAL A N 1
ATOM 914 C CA . VAL A 1 123 ? -15.063 -7.933 -5.039 1.00 84.19 123 VAL A CA 1
ATOM 915 C C . VAL A 1 123 ? -14.528 -9.248 -5.609 1.00 84.19 123 VAL A C 1
ATOM 917 O O . VAL A 1 123 ? -13.853 -9.230 -6.634 1.00 84.19 123 VAL A O 1
ATOM 920 N N . GLY A 1 124 ? -14.851 -10.387 -4.992 1.00 85.25 124 GLY A N 1
ATOM 921 C CA . GLY A 1 124 ? -14.434 -11.703 -5.480 1.00 85.25 124 GLY A CA 1
ATOM 922 C C . GLY A 1 124 ? -14.936 -11.998 -6.896 1.00 85.25 124 GLY A C 1
ATOM 923 O O . GLY A 1 124 ? -14.160 -12.441 -7.739 1.00 85.25 124 GLY A O 1
ATOM 924 N N . VAL A 1 125 ? -16.202 -11.684 -7.180 1.00 88.81 125 VAL A N 1
ATOM 925 C CA . VAL A 1 125 ? -16.798 -11.837 -8.517 1.00 88.81 125 VAL A CA 1
ATOM 926 C C . VAL A 1 125 ? -16.116 -10.920 -9.531 1.00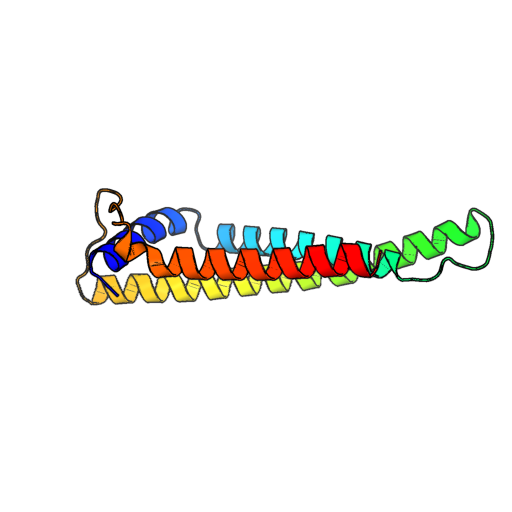 88.81 125 VAL A C 1
ATOM 928 O O . VAL A 1 125 ? -15.767 -11.372 -10.619 1.00 88.81 125 VAL A O 1
ATOM 931 N N . ALA A 1 126 ? -15.874 -9.655 -9.177 1.00 89.06 126 ALA A N 1
ATOM 932 C CA . ALA A 1 126 ? -15.177 -8.722 -10.057 1.00 89.06 126 ALA A CA 1
ATOM 933 C C . ALA A 1 126 ? -13.756 -9.207 -10.392 1.00 89.06 126 ALA A C 1
ATOM 935 O O . ALA A 1 126 ? -13.365 -9.211 -11.557 1.00 89.06 126 ALA A O 1
ATOM 936 N N . VAL A 1 127 ? -13.003 -9.679 -9.394 1.00 89.88 127 VAL A N 1
ATOM 937 C CA . VAL A 1 127 ? -11.660 -10.243 -9.601 1.00 89.88 127 VAL A CA 1
ATOM 938 C C . VAL A 1 127 ? -11.711 -11.481 -10.495 1.00 89.88 127 VAL A C 1
ATOM 940 O O . VAL A 1 127 ? -10.898 -11.594 -11.409 1.00 89.88 127 VAL A O 1
ATOM 943 N N . ALA A 1 128 ? -12.673 -12.383 -10.277 1.00 90.69 128 ALA A N 1
ATOM 944 C CA . ALA A 1 128 ? -12.837 -13.583 -11.094 1.00 90.69 128 ALA A CA 1
ATOM 945 C C . ALA A 1 128 ? -13.146 -13.246 -12.562 1.00 90.69 128 ALA A C 1
ATOM 947 O O . ALA A 1 128 ? -12.562 -13.846 -13.461 1.00 90.69 128 ALA A O 1
ATOM 948 N N . LEU A 1 129 ? -14.007 -12.253 -12.805 1.00 92.81 129 LEU A N 1
ATOM 949 C CA . LEU A 1 129 ? -14.307 -11.763 -14.152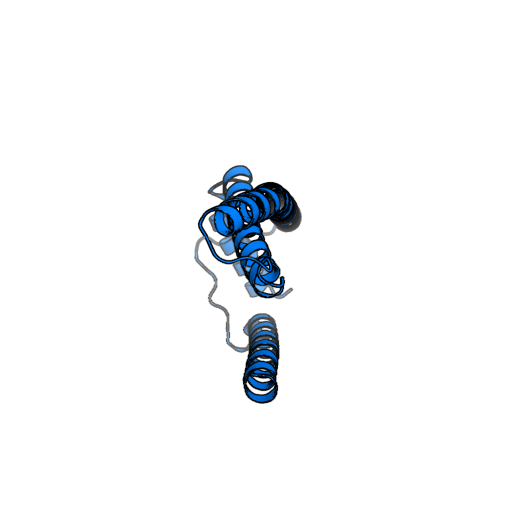 1.00 92.81 129 LEU A CA 1
ATOM 950 C C . LEU A 1 129 ? -13.071 -11.169 -14.830 1.00 92.81 129 LEU A C 1
ATOM 952 O O . LEU A 1 129 ? -12.767 -11.531 -15.963 1.00 92.81 129 LEU A O 1
ATOM 956 N N . ILE A 1 130 ? -12.333 -10.299 -14.136 1.00 88.50 130 ILE A N 1
ATOM 957 C CA . ILE A 1 130 ? -11.119 -9.676 -14.681 1.00 88.50 130 ILE A CA 1
ATOM 958 C C . ILE A 1 130 ? -10.077 -10.747 -15.019 1.00 88.50 130 ILE A C 1
ATOM 960 O O . ILE A 1 130 ? -9.540 -10.752 -16.124 1.00 88.50 130 ILE A O 1
ATOM 964 N N . ALA A 1 131 ? -9.821 -11.679 -14.099 1.00 89.56 131 ALA A N 1
ATOM 965 C CA . ALA A 1 131 ? -8.883 -12.774 -14.323 1.00 89.56 131 ALA A CA 1
ATOM 966 C C . ALA A 1 131 ? -9.319 -13.666 -15.495 1.00 89.56 131 ALA A C 1
ATOM 968 O O . ALA A 1 131 ? -8.494 -14.001 -16.343 1.00 89.56 131 ALA A O 1
ATOM 969 N N . GLY A 1 132 ? -10.611 -13.997 -15.584 1.00 90.31 132 GLY A N 1
ATOM 970 C CA . GLY A 1 132 ? -11.172 -14.767 -16.693 1.00 90.31 132 GLY A CA 1
ATOM 971 C C . GLY A 1 132 ? -10.981 -14.074 -18.042 1.00 90.31 132 GLY A C 1
ATOM 972 O O . GLY A 1 132 ? -10.522 -14.709 -18.989 1.00 90.31 132 GLY A O 1
ATOM 973 N N . CYS A 1 133 ? -11.245 -12.767 -18.119 1.00 87.62 133 CYS A N 1
ATOM 974 C CA . CYS A 1 133 ? -10.999 -11.981 -19.329 1.00 87.62 133 CYS A CA 1
ATOM 975 C C . CYS A 1 133 ? -9.515 -11.969 -19.717 1.00 87.62 133 CYS A C 1
ATOM 977 O O . CYS A 1 133 ? -9.198 -12.152 -20.888 1.00 87.62 133 CYS A O 1
ATOM 979 N N . ILE A 1 134 ? -8.606 -11.789 -18.754 1.00 87.19 134 ILE A N 1
ATOM 980 C CA . ILE A 1 134 ? -7.157 -11.801 -19.013 1.00 87.19 134 ILE A CA 1
ATOM 981 C C . ILE A 1 134 ? -6.719 -13.160 -19.569 1.00 87.19 134 ILE A C 1
ATOM 983 O O . ILE A 1 134 ? -6.011 -13.205 -20.571 1.00 87.19 134 ILE A O 1
ATOM 987 N N . ILE A 1 135 ? -7.163 -14.262 -18.957 1.00 90.62 135 ILE A N 1
ATOM 988 C CA . ILE A 1 135 ? -6.837 -15.620 -19.415 1.00 90.62 135 ILE A CA 1
ATOM 989 C C . ILE A 1 135 ? -7.390 -15.862 -20.822 1.00 90.62 135 ILE A C 1
ATOM 991 O O . ILE A 1 135 ? -6.671 -16.368 -21.679 1.00 90.62 135 ILE A O 1
ATOM 995 N N . ALA A 1 136 ? -8.641 -15.473 -21.082 1.00 88.06 136 ALA A N 1
ATOM 996 C CA . ALA A 1 136 ? -9.258 -15.632 -22.396 1.00 88.06 136 ALA A CA 1
ATOM 997 C C . ALA A 1 136 ? -8.507 -14.849 -23.483 1.00 88.06 136 ALA A C 1
ATOM 999 O O . ALA A 1 136 ? -8.260 -15.388 -24.559 1.00 88.06 136 ALA A O 1
ATOM 1000 N N . LEU A 1 137 ? -8.101 -13.608 -23.194 1.00 87.25 137 LEU A N 1
ATOM 1001 C CA . LEU A 1 137 ? -7.277 -12.811 -24.106 1.00 87.25 137 LEU A CA 1
ATOM 1002 C C . LEU A 1 137 ? -5.913 -13.464 -24.344 1.00 87.25 137 LEU A C 1
ATOM 1004 O O . LEU A 1 137 ? -5.456 -13.510 -25.479 1.00 87.25 137 LEU A O 1
ATOM 1008 N N . PHE A 1 138 ? -5.283 -14.001 -23.301 1.00 86.25 138 PHE A N 1
ATOM 1009 C CA . PHE A 1 138 ? -3.995 -14.671 -23.441 1.00 86.25 138 PHE A CA 1
ATOM 1010 C C . PHE A 1 138 ? -4.093 -15.902 -24.351 1.00 86.25 138 PHE A C 1
ATOM 1012 O O . PHE A 1 138 ? -3.280 -16.048 -25.245 1.00 86.25 138 PHE A O 1
ATOM 1019 N N . ILE A 1 139 ? -5.129 -16.732 -24.188 1.00 89.62 139 ILE A N 1
ATOM 1020 C CA . ILE A 1 139 ? -5.366 -17.904 -25.052 1.00 89.62 139 ILE A CA 1
ATOM 1021 C C . ILE A 1 139 ? -5.693 -17.494 -26.499 1.00 89.62 139 ILE A C 1
ATOM 1023 O O . ILE A 1 139 ? -5.389 -18.226 -27.433 1.00 89.62 139 ILE A O 1
ATOM 1027 N N . ALA A 1 140 ? -6.371 -16.361 -26.697 1.00 86.88 140 ALA A N 1
ATOM 1028 C CA . ALA A 1 140 ? -6.806 -15.932 -28.025 1.00 86.88 140 ALA A CA 1
ATOM 1029 C C . ALA A 1 140 ? -5.698 -15.255 -28.850 1.00 86.88 140 ALA A C 1
ATOM 1031 O O . ALA A 1 140 ? -5.743 -15.310 -30.078 1.00 86.88 140 ALA A O 1
ATOM 1032 N N . PHE A 1 141 ? -4.751 -14.577 -28.196 1.00 77.75 141 PHE A N 1
ATOM 1033 C CA . PHE A 1 141 ? -3.762 -13.713 -28.853 1.00 77.75 141 PHE A CA 1
ATOM 1034 C C . PHE A 1 141 ? -2.307 -14.185 -28.704 1.00 77.75 141 PHE A C 1
ATOM 1036 O O . PHE A 1 141 ? -1.411 -13.514 -29.220 1.00 77.75 141 PHE A O 1
ATOM 1043 N N . TRP A 1 142 ? -2.069 -15.302 -28.015 1.00 63.56 142 TRP A N 1
ATOM 1044 C CA . TRP A 1 142 ? -0.756 -15.917 -27.804 1.00 63.56 142 TRP A CA 1
ATOM 1045 C C . TRP A 1 142 ? -0.831 -17.422 -28.058 1.00 63.56 142 TRP A C 1
ATOM 1047 O O . TRP A 1 142 ? 0.101 -17.942 -28.710 1.00 63.56 142 TRP A O 1
#

Sequence (142 aa):
MNERQRDLFLWVWSERRKPGQAAIALRGAIIGALGGVAFALILQSTMDAPVGGGIAAILPLLSRAGMLLGLSVPAFAFIGYVGANRVWAAQEMMYQSMLAAGARVPDKKPVMQAADRWPAIAVGVAVALIAGCIIALFIAFW

Radius of gyration: 22.3 Å; chains: 1; bounding box: 54×29×58 Å
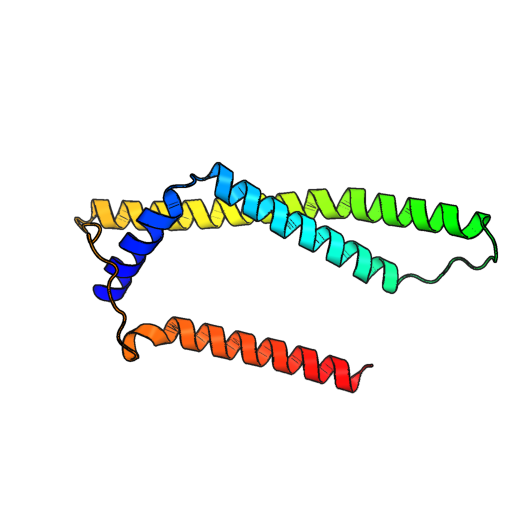
Foldseek 3Di:
DDPLVLLLLLQVLVVVCVVHLVVQLQVLLVVQLVVLLVVLVVVLVPDDQPPDDDPVSVVVSVVSSVVSSVPRNNVRSVVRSVVSNVVNVVSVVVNVVCVVVVDDHDPDNRDDDPVNCVVVVVVVVVVVVVVVVVVVCVVVPD

Secondary structure (DSSP, 8-state):
--HHHHHHHHHHHHHHTTTHHHHHHHHHHHHHHHHHHHHHHHHHHTSPPPSS-SHHHHHHHHHHHHHHHHHHHHHHHHHHHHHHHHHHHHHHHHHHHHHHTT----SSPPPPPGGGGHHHHHHHHHHHHHHHHHHHHHHHH-